Protein AF-A0AAW1NGD1-F1 (afdb_monomer)

Nearest PDB structures (foldseek):
  2dsl-assembly1_A  TM=7.109E-01  e=1.417E+00  Thermus thermophilus HB8
  1wlu-assembly1_A  TM=6.928E-01  e=1.322E+00  Thermus thermophilus HB8
  3r32-assembly1_A  TM=6.524E-01  e=9.999E-01  Arthrobacter sp.
  5ep5-assembly1_B  TM=6.708E-01  e=1.072E+00  Staphylococcus aureus subsp. aureus Mu50
  4ybv-assembly1_D  TM=6.997E-01  e=1.322E+00  Staphylococcus aureus subsp. aureus Mu50

pLDDT: mean 82.1, std 13.48, range [46.5, 95.88]

Foldseek 3Di:
DDDPPDDDDPPPDQDPLNVQLPVQWDFPDDDQLDTDIDGDHDQVQADPVRHRDPVSVVVSCVVRNVVNVPDPPDDDDD

Secondary structure (DSSP, 8-state):
-----PPP-TTTS--HHHHHHHHTEEEEEEETTEEEEEE---TTS--TTSSPPHHHHHHHHHHHHHHHH--TT-----

Radius of gyration: 15.76 Å; Cα contacts (8 Å, |Δi|>4): 56; chains: 1; bounding box: 35×29×44 Å

Sequence (78 aa):
MKNPVNPHKPHIEMSFYEDFSVRGIRVDRVQPAIVGCSFTVPPRLIDMNGNLPSGAIANLVDEVGYSVISEEGLPMSV

Solvent-accessible surface area (backbone atoms only — not comparable to full-atom values): 5170 Å² total; per-residue (Å²): 134,83,75,83,74,75,76,84,49,82,95,79,50,81,46,78,62,55,61,52,66,56,71,29,56,41,82,76,44,81,52,92,82,40,70,41,67,49,70,56,81,51,86,88,56,40,47,100,86,69,41,72,42,69,69,60,52,51,50,50,50,48,61,54,52,52,56,43,70,56,53,94,87,62,81,81,86,126

Mean predicted aligned error: 8.41 Å

Structure (mmCIF, N/CA/C/O backbone):
data_AF-A0AAW1NGD1-F1
#
_entry.id   AF-A0AAW1NGD1-F1
#
loop_
_atom_site.group_PDB
_atom_site.id
_atom_site.type_symbol
_atom_site.label_atom_id
_atom_site.label_alt_id
_atom_site.label_comp_id
_atom_site.label_asym_id
_atom_site.label_entity_id
_atom_site.label_seq_id
_atom_site.pdbx_PDB_ins_code
_atom_site.Cartn_x
_atom_site.Cartn_y
_atom_site.Cartn_z
_atom_site.occupancy
_atom_site.B_iso_or_equiv
_atom_site.auth_seq_id
_atom_site.auth_comp_id
_atom_site.auth_asym_id
_atom_site.auth_atom_id
_atom_site.pdbx_PDB_model_num
ATOM 1 N N . MET A 1 1 ? 12.864 18.173 -29.869 1.00 46.50 1 MET A N 1
ATOM 2 C CA . MET A 1 1 ? 11.737 19.000 -29.389 1.00 46.50 1 MET A CA 1
ATOM 3 C C . MET A 1 1 ? 11.243 18.370 -28.091 1.00 46.50 1 MET A C 1
ATOM 5 O O . MET A 1 1 ? 10.715 17.270 -28.143 1.00 46.50 1 MET A O 1
ATOM 9 N N . LYS A 1 2 ? 11.560 18.947 -26.923 1.00 55.41 2 LYS A N 1
ATOM 10 C CA . LYS A 1 2 ? 11.044 18.451 -25.635 1.00 55.41 2 LYS A CA 1
ATOM 11 C C . LYS A 1 2 ? 9.646 19.042 -25.474 1.00 55.41 2 LYS A C 1
ATOM 13 O O . LYS A 1 2 ? 9.538 20.257 -25.342 1.00 55.41 2 LYS A O 1
ATOM 18 N N . ASN A 1 3 ? 8.600 18.221 -25.545 1.00 56.53 3 ASN A N 1
ATOM 19 C CA . ASN A 1 3 ? 7.274 18.685 -25.143 1.00 56.53 3 ASN A CA 1
ATOM 20 C C . ASN A 1 3 ? 7.356 19.106 -23.670 1.00 56.53 3 ASN A C 1
ATOM 22 O O . ASN A 1 3 ? 7.941 18.356 -22.880 1.00 56.53 3 ASN A O 1
ATOM 26 N N . PRO A 1 4 ? 6.825 20.279 -23.286 1.00 64.69 4 PRO A N 1
ATOM 27 C CA . PRO A 1 4 ? 6.723 20.625 -21.881 1.00 64.69 4 PRO A CA 1
ATOM 28 C C . PRO A 1 4 ? 5.796 19.598 -21.231 1.00 64.69 4 PRO A C 1
ATOM 30 O O . PRO A 1 4 ? 4.597 19.562 -21.500 1.00 64.69 4 PRO A O 1
ATOM 33 N N . VAL A 1 5 ? 6.371 18.704 -20.428 1.00 68.81 5 VAL A N 1
ATOM 34 C CA . VAL A 1 5 ? 5.586 17.872 -19.522 1.00 68.81 5 VAL A CA 1
ATOM 35 C C . VAL A 1 5 ? 5.052 18.839 -18.480 1.00 68.81 5 VAL A C 1
ATOM 37 O O . VAL A 1 5 ? 5.836 19.424 -17.732 1.00 68.81 5 VAL A O 1
ATOM 40 N N . ASN A 1 6 ? 3.740 19.077 -18.488 1.00 71.38 6 ASN A N 1
ATOM 41 C CA . ASN A 1 6 ? 3.120 19.862 -17.430 1.00 71.38 6 ASN A CA 1
ATOM 42 C C . ASN A 1 6 ? 3.423 19.163 -16.097 1.00 71.38 6 ASN A C 1
ATOM 44 O O . ASN A 1 6 ? 3.209 17.950 -16.004 1.00 71.38 6 ASN A O 1
ATOM 48 N N . PRO A 1 7 ? 3.965 19.877 -15.098 1.00 74.31 7 PRO A N 1
ATOM 49 C CA . PRO A 1 7 ? 4.197 19.284 -13.795 1.00 74.31 7 PRO A CA 1
ATOM 50 C C . PRO A 1 7 ? 2.862 18.806 -13.223 1.00 74.31 7 PRO A C 1
ATOM 52 O O . PRO A 1 7 ? 1.846 19.495 -13.349 1.00 74.31 7 PRO A O 1
ATOM 55 N N . HIS A 1 8 ? 2.885 17.618 -12.615 1.00 79.62 8 HIS A N 1
ATOM 56 C CA . HIS A 1 8 ? 1.763 17.105 -11.833 1.00 79.62 8 HIS A CA 1
ATOM 57 C C . HIS A 1 8 ? 1.338 18.162 -10.811 1.00 79.62 8 HIS A C 1
ATOM 59 O O . HIS A 1 8 ? 2.189 18.846 -10.237 1.00 79.62 8 HIS A O 1
ATOM 65 N N . LYS A 1 9 ? 0.025 18.323 -10.631 1.00 81.81 9 LYS A N 1
ATOM 66 C CA . LYS A 1 9 ? -0.557 19.237 -9.647 1.00 81.81 9 LYS A CA 1
ATOM 67 C C . LYS A 1 9 ? -0.992 18.425 -8.425 1.00 81.81 9 LYS A C 1
ATOM 69 O O . LYS A 1 9 ? -2.059 17.802 -8.486 1.00 81.81 9 LYS A O 1
ATOM 74 N N . PRO A 1 10 ? -0.213 18.436 -7.326 1.00 73.56 10 PRO A N 1
ATOM 75 C CA . PRO A 1 10 ? -0.578 17.729 -6.107 1.00 73.56 10 PRO A CA 1
ATOM 76 C C . PRO A 1 10 ? -1.972 18.151 -5.644 1.00 73.56 10 PRO A C 1
ATOM 78 O O . PRO A 1 10 ? -2.322 19.327 -5.744 1.00 73.56 10 PRO A O 1
ATOM 81 N N . HIS A 1 11 ? -2.761 17.194 -5.155 1.00 72.69 11 HIS A N 1
ATOM 82 C CA . HIS A 1 11 ? -4.118 17.403 -4.626 1.00 72.69 11 HIS A CA 1
ATOM 83 C C . HIS A 1 11 ? -5.202 17.799 -5.648 1.00 72.69 11 HIS A C 1
ATOM 85 O O . HIS A 1 11 ? -6.356 17.972 -5.262 1.00 72.69 11 HIS A O 1
ATOM 91 N N . ILE A 1 12 ? -4.868 17.937 -6.937 1.00 82.00 12 ILE A N 1
ATOM 92 C CA . ILE A 1 12 ? -5.843 18.185 -8.018 1.00 82.00 12 ILE A CA 1
ATOM 93 C C . ILE A 1 12 ? -5.915 16.982 -8.959 1.00 82.00 12 ILE A C 1
ATOM 95 O O . ILE A 1 12 ? -6.994 16.599 -9.406 1.00 82.00 12 ILE A O 1
ATOM 99 N N . GLU A 1 13 ? -4.766 16.383 -9.262 1.00 82.75 13 GLU A N 1
ATOM 100 C CA . GLU A 1 13 ? -4.642 15.235 -10.155 1.00 82.75 13 GLU A CA 1
ATOM 101 C C . GLU A 1 13 ? -4.052 14.059 -9.376 1.00 82.75 13 GLU A C 1
ATOM 103 O O . GLU A 1 13 ? -3.152 14.257 -8.561 1.00 82.75 13 GLU A O 1
ATOM 108 N N . MET A 1 14 ? -4.512 12.833 -9.639 1.00 79.31 14 MET A N 1
ATOM 109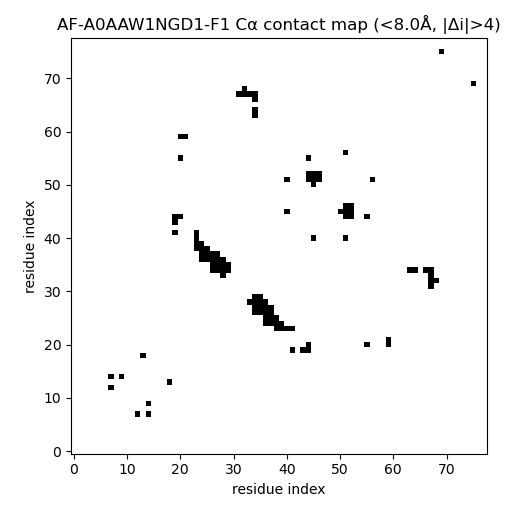 C CA . MET A 1 14 ? -3.824 11.653 -9.112 1.00 79.31 14 MET A CA 1
ATOM 110 C C . MET A 1 14 ? -2.470 11.499 -9.800 1.00 79.31 14 MET A C 1
ATOM 112 O O . MET A 1 14 ? -2.359 11.566 -11.028 1.00 79.31 14 MET A O 1
ATOM 116 N N . SER A 1 15 ? -1.426 11.292 -9.008 1.00 81.88 15 SER A N 1
ATOM 117 C CA . SER A 1 15 ? -0.113 10.945 -9.529 1.00 81.88 15 SER A CA 1
ATOM 118 C C . SER A 1 15 ? -0.136 9.545 -10.145 1.00 81.88 15 SER A C 1
ATOM 120 O O . SER A 1 15 ? -0.978 8.705 -9.828 1.00 81.88 15 SER A O 1
ATOM 122 N N . PHE A 1 16 ? 0.846 9.257 -11.003 1.00 81.38 16 PHE A N 1
ATOM 123 C CA . PHE A 1 16 ? 1.034 7.904 -11.530 1.00 81.38 16 PHE A CA 1
ATOM 124 C C . PHE A 1 16 ? 1.128 6.868 -10.403 1.00 81.38 16 PHE A C 1
ATOM 126 O O . PHE A 1 16 ? 0.593 5.775 -10.529 1.00 81.38 16 PHE A O 1
ATOM 133 N N . TYR A 1 17 ? 1.800 7.216 -9.304 1.00 83.44 17 TYR A N 1
ATOM 134 C CA . TYR A 1 17 ? 1.933 6.337 -8.151 1.00 83.44 17 TYR A CA 1
ATOM 135 C C . TYR A 1 17 ? 0.581 6.077 -7.473 1.00 83.44 17 TYR A C 1
ATOM 137 O O . TYR A 1 17 ? 0.236 4.914 -7.284 1.00 83.44 17 TYR A O 1
ATOM 145 N N . GLU A 1 18 ? -0.195 7.129 -7.192 1.00 82.25 18 GLU A N 1
ATOM 146 C CA . GLU A 1 18 ? -1.530 7.036 -6.568 1.00 82.25 18 GLU A CA 1
ATOM 147 C C . GLU A 1 18 ? -2.486 6.162 -7.390 1.00 82.25 18 GLU A C 1
ATOM 149 O O . GLU A 1 18 ? -3.200 5.313 -6.856 1.00 82.25 18 GLU A O 1
ATOM 154 N N . ASP A 1 19 ? -2.422 6.288 -8.716 1.00 84.12 19 ASP A N 1
ATOM 155 C CA . ASP A 1 19 ? -3.237 5.493 -9.631 1.00 84.12 19 ASP A CA 1
ATOM 156 C C . ASP A 1 19 ? -2.931 3.983 -9.486 1.00 84.12 19 ASP A C 1
ATOM 158 O O . ASP A 1 19 ? -3.818 3.144 -9.612 1.00 84.12 19 ASP A O 1
ATOM 162 N N . PHE A 1 20 ? -1.692 3.576 -9.183 1.00 83.69 20 PHE A N 1
ATOM 163 C CA . PHE A 1 20 ? -1.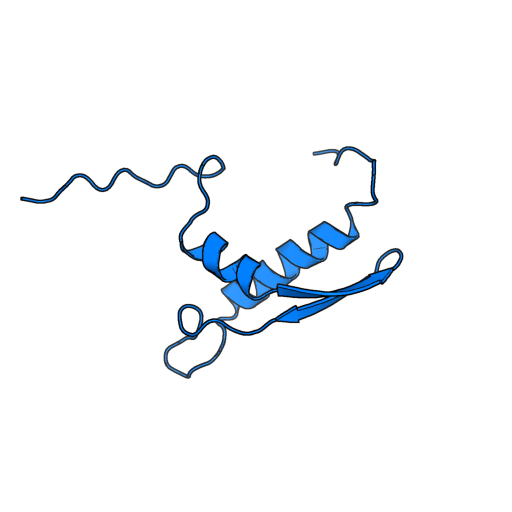362 2.161 -8.939 1.00 83.69 20 PHE A CA 1
ATOM 164 C C . PHE A 1 20 ? -1.491 1.730 -7.477 1.00 83.69 20 PHE A C 1
ATOM 166 O O . PHE A 1 20 ? -1.838 0.571 -7.238 1.00 83.69 20 PHE A O 1
ATOM 173 N N . SER A 1 21 ? -1.218 2.613 -6.515 1.00 84.19 21 SER A N 1
ATOM 174 C CA . SER A 1 21 ? -1.225 2.273 -5.089 1.00 84.19 21 SER A CA 1
ATOM 175 C C . SER A 1 21 ? -2.632 1.967 -4.579 1.00 84.19 21 SER A C 1
ATOM 177 O O . SER A 1 21 ? -2.789 1.058 -3.772 1.00 84.19 21 SER A O 1
ATOM 179 N N . VAL A 1 22 ? -3.662 2.636 -5.105 1.00 84.00 22 VAL A N 1
ATOM 180 C CA . VAL A 1 22 ? -5.055 2.408 -4.686 1.00 84.00 22 VAL A CA 1
ATOM 181 C C . VAL A 1 22 ? -5.699 1.244 -5.447 1.00 84.00 22 VAL A C 1
ATOM 183 O O . VAL A 1 22 ? -6.431 0.447 -4.865 1.00 84.00 22 VAL A O 1
ATOM 186 N N . ARG A 1 23 ? -5.402 1.076 -6.745 1.00 85.50 23 ARG A N 1
ATOM 187 C CA . ARG A 1 23 ? -6.058 0.056 -7.595 1.00 85.50 23 ARG A CA 1
ATOM 188 C C . ARG A 1 23 ? -5.799 -1.392 -7.177 1.0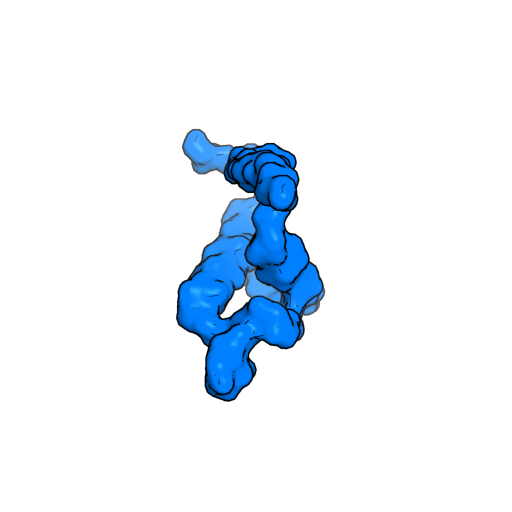0 85.50 23 ARG A C 1
ATOM 190 O O . ARG A 1 23 ? -6.582 -2.267 -7.535 1.00 85.50 23 ARG A O 1
ATOM 197 N N . GLY A 1 24 ? -4.709 -1.660 -6.461 1.00 87.31 24 GLY A N 1
ATOM 198 C CA . GLY A 1 24 ? -4.406 -3.003 -5.961 1.00 87.31 24 GLY A CA 1
ATOM 199 C C . GLY A 1 24 ? -5.204 -3.400 -4.715 1.00 87.31 24 GLY A C 1
ATOM 200 O O . GLY A 1 24 ? -5.178 -4.577 -4.351 1.00 87.31 24 GLY A O 1
ATOM 201 N N . ILE A 1 25 ? -5.882 -2.450 -4.057 1.00 92.06 25 ILE A N 1
ATOM 202 C CA . ILE A 1 25 ? -6.583 -2.659 -2.786 1.00 92.06 25 ILE A CA 1
ATOM 203 C C . ILE A 1 25 ? -7.954 -3.279 -3.046 1.00 92.06 25 ILE A C 1
ATOM 205 O O . ILE A 1 25 ? -8.776 -2.739 -3.785 1.00 92.06 25 ILE A O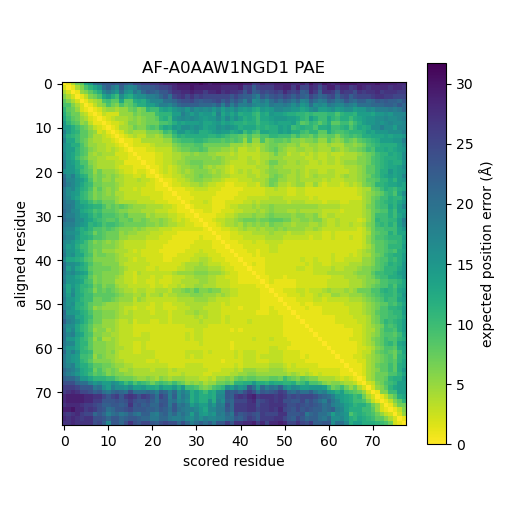 1
ATOM 209 N N . ARG A 1 26 ? -8.233 -4.395 -2.372 1.00 93.38 26 ARG A N 1
ATOM 210 C CA . ARG A 1 26 ? -9.568 -4.978 -2.278 1.00 93.38 26 ARG A CA 1
ATOM 211 C C . ARG A 1 26 ? -9.974 -5.079 -0.819 1.00 93.38 26 ARG A C 1
ATOM 213 O O . ARG A 1 26 ? -9.352 -5.810 -0.054 1.00 93.38 26 ARG A O 1
ATOM 220 N N . VAL A 1 27 ? -11.025 -4.360 -0.442 1.00 92.38 27 VAL A N 1
ATOM 221 C CA . VAL A 1 27 ? -11.599 -4.452 0.903 1.00 92.38 27 VAL A CA 1
ATOM 222 C C . VAL A 1 27 ? -12.290 -5.804 1.047 1.00 92.38 27 VAL A C 1
ATOM 224 O O . VAL A 1 27 ? -13.193 -6.128 0.279 1.00 92.38 27 VAL A O 1
ATOM 227 N N . ASP A 1 28 ? -11.853 -6.595 2.023 1.00 93.25 28 ASP A N 1
ATOM 228 C CA . ASP A 1 28 ? -12.424 -7.913 2.309 1.00 93.25 28 ASP A CA 1
ATOM 229 C C . ASP A 1 28 ? -13.378 -7.862 3.514 1.00 93.25 28 ASP A C 1
ATOM 231 O O . ASP A 1 28 ? -14.337 -8.631 3.579 1.00 93.25 28 ASP A O 1
ATOM 235 N N . ARG A 1 29 ? -13.139 -6.962 4.481 1.00 91.31 29 ARG A N 1
ATOM 236 C CA . ARG A 1 29 ? -13.976 -6.803 5.679 1.00 91.31 29 ARG A CA 1
ATOM 237 C C . ARG A 1 29 ? -13.915 -5.379 6.221 1.00 91.31 29 ARG A C 1
ATOM 239 O O . ARG A 1 29 ? -12.833 -4.818 6.344 1.00 91.31 29 ARG A O 1
ATOM 246 N N . VAL A 1 30 ? -15.060 -4.856 6.650 1.00 89.50 30 VAL A N 1
ATOM 247 C CA . VAL A 1 30 ? -15.161 -3.596 7.400 1.00 89.50 30 VAL A CA 1
ATOM 248 C C . VAL A 1 30 ? -15.912 -3.859 8.700 1.00 89.50 30 VAL A C 1
ATOM 250 O O . VAL A 1 30 ? -16.945 -4.527 8.709 1.00 89.50 30 VAL A O 1
ATOM 253 N N . GLN A 1 31 ? -15.359 -3.380 9.807 1.00 87.44 31 GLN A N 1
ATOM 254 C CA . GLN A 1 31 ? -15.934 -3.409 11.147 1.00 87.44 31 GLN A CA 1
ATOM 255 C C . GLN A 1 31 ? -15.548 -2.125 11.887 1.00 87.44 31 GLN A C 1
ATOM 257 O O . GLN A 1 31 ? -14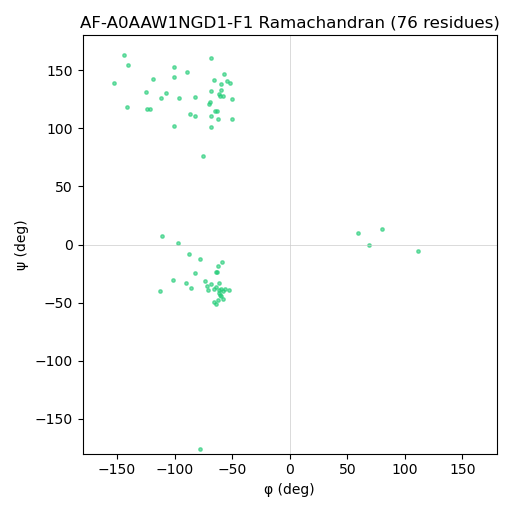.563 -1.488 11.509 1.00 87.44 31 GLN A O 1
ATOM 262 N N . PRO A 1 32 ? -16.241 -1.786 12.987 1.00 85.06 32 PRO A N 1
ATOM 263 C CA . PRO A 1 32 ? -15.793 -0.716 13.868 1.00 85.06 32 PRO A CA 1
ATOM 264 C C . PRO A 1 32 ? -14.318 -0.899 14.248 1.00 85.06 32 PRO A C 1
ATOM 266 O O . PRO A 1 32 ? -13.924 -1.969 14.720 1.00 85.06 32 PRO A O 1
ATOM 269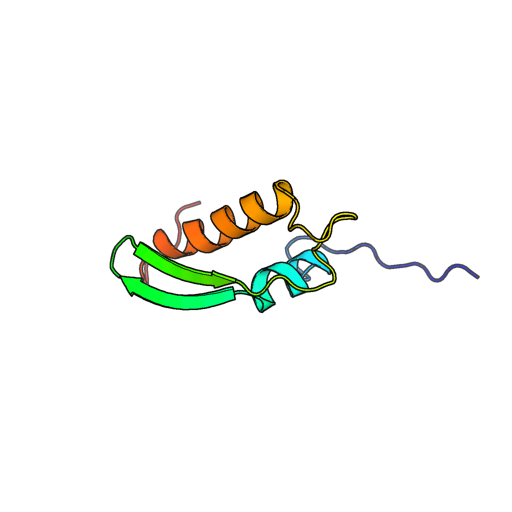 N N . ALA A 1 33 ? -13.513 0.134 13.993 1.00 84.50 33 ALA A N 1
ATOM 270 C CA . ALA A 1 33 ? -12.069 0.179 14.230 1.00 84.50 33 ALA A CA 1
ATOM 271 C C . ALA A 1 33 ? -11.208 -0.878 13.495 1.00 84.50 33 ALA A C 1
ATOM 273 O O . ALA A 1 33 ? -10.021 -1.008 13.798 1.00 84.50 33 ALA A O 1
ATOM 274 N N . ILE A 1 34 ? -11.758 -1.642 12.540 1.00 88.56 34 ILE A N 1
ATOM 275 C CA . ILE A 1 34 ? -11.006 -2.661 11.791 1.00 88.56 34 ILE A CA 1
ATOM 276 C C . ILE A 1 34 ? -11.432 -2.673 10.323 1.00 88.56 34 ILE A C 1
ATOM 278 O O . ILE A 1 34 ? -12.550 -3.067 9.988 1.00 88.56 34 ILE A O 1
ATOM 282 N N . VAL A 1 35 ? -10.482 -2.386 9.436 1.00 90.50 35 VAL A N 1
ATOM 283 C CA . VAL A 1 35 ? -10.595 -2.651 7.998 1.00 90.50 35 VAL A CA 1
ATOM 284 C C . VAL A 1 35 ? -9.597 -3.744 7.628 1.00 90.50 35 VAL A C 1
ATOM 286 O O . VAL A 1 35 ? -8.412 -3.659 7.936 1.00 90.50 35 VAL A O 1
ATOM 289 N N . GLY A 1 36 ? -10.097 -4.804 6.999 1.00 92.69 36 GLY A N 1
ATOM 290 C CA . GLY A 1 36 ? -9.296 -5.873 6.417 1.00 92.69 36 GLY A CA 1
ATOM 291 C C . GLY A 1 36 ? -9.322 -5.772 4.899 1.00 92.69 36 GLY A C 1
ATOM 292 O O . GLY A 1 36 ? -10.398 -5.690 4.300 1.00 92.69 36 GLY A O 1
ATOM 293 N N . CYS A 1 37 ? -8.151 -5.808 4.273 1.00 94.31 37 CYS A N 1
ATOM 294 C CA . CYS A 1 37 ? -8.018 -5.777 2.824 1.00 94.31 37 CYS A CA 1
ATOM 295 C C . CYS A 1 37 ? -6.924 -6.722 2.328 1.00 94.31 37 CYS A C 1
ATOM 297 O O . CYS A 1 37 ? -5.933 -6.981 3.014 1.00 94.31 37 CYS A O 1
ATOM 299 N N . SER A 1 38 ? -7.075 -7.147 1.082 1.00 94.81 38 SER A N 1
ATOM 300 C CA . SER A 1 38 ? -6.043 -7.798 0.292 1.00 94.81 38 SER A CA 1
ATOM 301 C C . SER A 1 38 ? -5.439 -6.780 -0.666 1.00 94.81 38 SER A C 1
ATOM 303 O O . SER A 1 38 ? -6.150 -5.936 -1.211 1.00 94.81 38 SER A O 1
ATOM 305 N N . PHE A 1 39 ? -4.135 -6.882 -0.915 1.00 93.81 39 PHE A N 1
ATOM 306 C CA . PHE A 1 39 ? -3.445 -6.031 -1.878 1.00 93.81 39 PHE A CA 1
ATOM 307 C C . PHE A 1 39 ? -2.719 -6.875 -2.922 1.00 93.81 39 PHE A C 1
ATOM 309 O O . PHE A 1 39 ? -1.798 -7.626 -2.597 1.00 93.81 39 PHE A O 1
ATOM 316 N N . THR A 1 40 ? -3.127 -6.753 -4.186 1.00 93.69 40 THR A N 1
ATOM 317 C CA . THR A 1 40 ? -2.379 -7.352 -5.299 1.00 93.69 40 THR A CA 1
ATOM 318 C C . THR A 1 40 ? -1.313 -6.372 -5.748 1.00 93.69 40 THR A C 1
ATOM 320 O O . THR A 1 40 ? -1.644 -5.329 -6.307 1.00 93.69 40 THR A O 1
ATOM 323 N N . VAL A 1 41 ? -0.042 -6.714 -5.530 1.00 91.94 41 VAL A N 1
ATOM 324 C CA . VAL A 1 41 ? 1.084 -5.843 -5.880 1.00 91.94 41 VAL A CA 1
ATOM 325 C C . VAL A 1 41 ? 1.161 -5.660 -7.403 1.00 91.94 41 VAL A C 1
ATOM 327 O O . VAL A 1 41 ? 1.432 -6.629 -8.119 1.00 91.94 41 VAL A O 1
ATOM 330 N N . PRO A 1 42 ? 0.955 -4.439 -7.935 1.00 89.81 42 PRO A N 1
ATOM 331 C CA . PRO A 1 42 ? 1.098 -4.188 -9.362 1.00 89.81 42 PRO A CA 1
ATOM 332 C C . PRO A 1 42 ? 2.562 -4.366 -9.797 1.00 89.81 42 PRO A C 1
ATOM 334 O O . PRO A 1 42 ? 3.453 -3.867 -9.109 1.00 89.81 42 PRO A O 1
ATOM 337 N N . PRO A 1 43 ? 2.846 -4.940 -10.983 1.00 90.25 43 PRO A N 1
ATOM 338 C CA . PRO A 1 43 ? 4.220 -5.103 -11.479 1.00 90.25 43 PRO A CA 1
ATOM 339 C C . PRO A 1 43 ? 5.017 -3.799 -11.625 1.00 90.25 43 PRO A C 1
ATOM 341 O O . PRO A 1 43 ? 6.226 -3.827 -11.797 1.00 90.25 43 PRO A O 1
ATOM 344 N N . ARG A 1 44 ? 4.349 -2.641 -11.601 1.00 88.75 44 ARG A N 1
ATOM 345 C CA . ARG A 1 44 ? 4.983 -1.314 -11.666 1.00 88.75 44 ARG A CA 1
ATOM 346 C C . ARG A 1 44 ? 5.398 -0.772 -10.294 1.00 88.75 44 ARG A C 1
ATOM 348 O O . ARG A 1 44 ? 6.042 0.268 -10.246 1.00 88.75 44 ARG A O 1
ATOM 355 N N . LEU A 1 45 ? 5.012 -1.449 -9.211 1.00 89.56 45 LEU A N 1
ATOM 356 C CA . LEU A 1 45 ? 5.323 -1.086 -7.827 1.00 89.56 45 LEU A CA 1
ATOM 357 C C . LEU A 1 45 ? 6.301 -2.061 -7.159 1.00 89.56 45 LEU A C 1
ATOM 359 O O . LEU A 1 45 ? 6.530 -1.944 -5.962 1.00 89.56 45 LEU A O 1
ATOM 363 N N . ILE A 1 46 ? 6.876 -3.010 -7.900 1.00 93.44 46 ILE A N 1
ATOM 364 C CA . ILE A 1 46 ? 7.921 -3.901 -7.380 1.00 93.44 46 ILE A CA 1
ATOM 365 C C . ILE A 1 46 ? 9.314 -3.292 -7.582 1.00 93.44 46 ILE A C 1
ATOM 367 O O . ILE A 1 46 ? 9.558 -2.570 -8.550 1.00 93.44 46 ILE A O 1
ATOM 371 N N . ASP A 1 47 ? 10.231 -3.595 -6.670 1.00 93.81 47 ASP A N 1
ATOM 372 C CA . ASP A 1 47 ? 11.651 -3.280 -6.783 1.00 93.81 47 ASP A CA 1
ATOM 373 C C . ASP A 1 47 ? 12.390 -4.257 -7.718 1.00 93.81 47 ASP A C 1
ATOM 375 O O . ASP A 1 47 ? 11.808 -5.158 -8.327 1.00 93.81 47 ASP A O 1
ATOM 379 N N . MET A 1 48 ? 13.711 -4.094 -7.818 1.00 94.12 48 MET A N 1
ATOM 380 C CA . MET A 1 48 ? 14.579 -4.951 -8.638 1.00 94.12 48 MET A CA 1
ATOM 381 C C . MET A 1 48 ? 14.592 -6.425 -8.198 1.00 94.12 48 MET A C 1
ATOM 383 O O . MET A 1 48 ? 14.976 -7.286 -8.985 1.00 94.12 48 MET A O 1
ATOM 387 N N . ASN A 1 49 ? 14.175 -6.716 -6.966 1.00 95.88 49 ASN A N 1
ATOM 388 C CA . ASN A 1 49 ? 14.085 -8.063 -6.409 1.00 95.88 49 ASN A CA 1
ATOM 389 C C . ASN A 1 49 ? 12.661 -8.637 -6.507 1.00 95.88 49 ASN A C 1
ATOM 391 O O . ASN A 1 49 ? 12.422 -9.749 -6.042 1.00 95.88 49 ASN A O 1
ATOM 395 N N . GLY A 1 50 ? 11.714 -7.893 -7.090 1.00 94.44 50 GLY A N 1
ATOM 396 C CA . GLY A 1 50 ? 10.317 -8.299 -7.210 1.00 94.44 50 GLY A CA 1
ATOM 397 C C . GLY A 1 50 ? 9.481 -8.078 -5.947 1.00 94.44 50 GLY A C 1
ATOM 398 O O . GLY A 1 50 ? 8.369 -8.595 -5.869 1.00 94.44 50 GLY A O 1
ATOM 399 N N . ASN A 1 51 ? 9.980 -7.317 -4.969 1.00 94.88 51 ASN A N 1
ATOM 400 C CA . ASN A 1 51 ? 9.275 -7.034 -3.719 1.00 94.88 51 ASN A CA 1
ATOM 401 C C . ASN A 1 51 ? 8.620 -5.654 -3.752 1.00 94.88 51 ASN A C 1
ATOM 403 O O . ASN A 1 51 ? 9.109 -4.741 -4.409 1.00 94.88 51 ASN A O 1
ATOM 407 N N . LEU A 1 52 ? 7.543 -5.469 -2.992 1.00 93.69 52 LEU A N 1
ATOM 408 C CA . LEU A 1 52 ? 6.985 -4.138 -2.761 1.00 93.69 52 LEU A CA 1
ATOM 409 C C . LEU A 1 52 ? 7.957 -3.328 -1.871 1.00 93.69 52 LEU A C 1
ATOM 411 O O . LEU A 1 52 ? 8.261 -3.784 -0.765 1.00 93.69 52 LEU A O 1
ATOM 415 N N . PRO A 1 53 ? 8.450 -2.146 -2.300 1.00 94.06 53 PRO A N 1
ATOM 416 C CA . PRO A 1 53 ? 9.331 -1.315 -1.486 1.00 94.06 53 PRO A CA 1
ATOM 417 C C . PRO A 1 53 ? 8.703 -0.936 -0.142 1.00 94.06 53 PRO A C 1
ATOM 419 O O . PRO A 1 53 ? 7.505 -0.665 -0.059 1.00 94.06 53 PRO A O 1
ATOM 422 N N . SER A 1 54 ? 9.524 -0.808 0.901 1.00 94.25 54 SER A N 1
ATOM 423 C CA . SER A 1 54 ? 9.066 -0.451 2.253 1.00 94.25 54 SER A CA 1
ATOM 424 C C . SER A 1 54 ? 8.288 0.867 2.308 1.00 94.25 54 SER A C 1
ATOM 426 O O . SER A 1 54 ? 7.287 0.954 3.013 1.00 94.25 54 SER A O 1
ATOM 428 N N . GLY A 1 55 ? 8.694 1.873 1.527 1.00 91.50 55 GL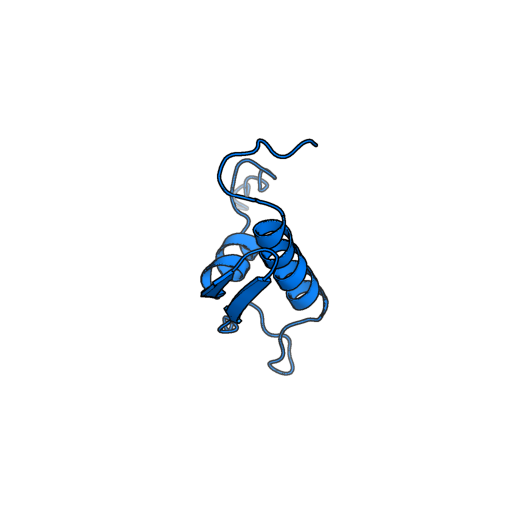Y A N 1
ATOM 429 C CA . GLY A 1 55 ? 7.968 3.142 1.423 1.00 91.50 55 GLY A CA 1
ATOM 430 C C . GLY A 1 55 ? 6.568 2.986 0.820 1.00 91.50 55 GLY A C 1
ATOM 431 O O . GLY A 1 55 ? 5.627 3.623 1.282 1.00 91.50 55 GLY A O 1
ATOM 432 N N . ALA A 1 56 ? 6.406 2.083 -0.152 1.00 90.94 56 ALA A N 1
ATOM 433 C CA . ALA A 1 56 ? 5.101 1.793 -0.740 1.00 90.94 56 ALA A CA 1
ATOM 434 C C . ALA A 1 56 ? 4.200 1.009 0.227 1.00 90.94 56 ALA A C 1
ATOM 436 O O . ALA A 1 56 ? 3.000 1.265 0.291 1.00 90.94 56 ALA A O 1
ATOM 437 N N . ILE A 1 57 ? 4.779 0.107 1.032 1.00 93.00 57 ILE A N 1
ATOM 438 C CA . ILE A 1 57 ? 4.065 -0.575 2.124 1.00 93.00 57 ILE A CA 1
ATOM 439 C C . ILE A 1 57 ? 3.581 0.439 3.164 1.00 93.00 57 ILE A C 1
ATOM 441 O O . ILE A 1 57 ? 2.420 0.396 3.555 1.00 93.00 57 ILE A O 1
ATOM 445 N N . ALA A 1 58 ? 4.446 1.360 3.597 1.00 94.12 58 ALA A N 1
ATOM 446 C CA . ALA A 1 58 ? 4.084 2.379 4.579 1.00 94.12 58 ALA A CA 1
ATOM 447 C C . ALA A 1 58 ? 2.930 3.260 4.081 1.00 94.12 58 ALA A C 1
ATOM 449 O O . ALA A 1 58 ? 1.966 3.463 4.809 1.00 94.12 58 ALA A O 1
ATOM 450 N N . ASN A 1 59 ? 2.984 3.694 2.819 1.00 90.69 59 ASN A N 1
ATOM 451 C CA . ASN A 1 59 ? 1.897 4.444 2.194 1.00 90.69 59 ASN A CA 1
ATOM 452 C C . ASN A 1 59 ? 0.594 3.635 2.124 1.00 90.69 59 ASN A C 1
A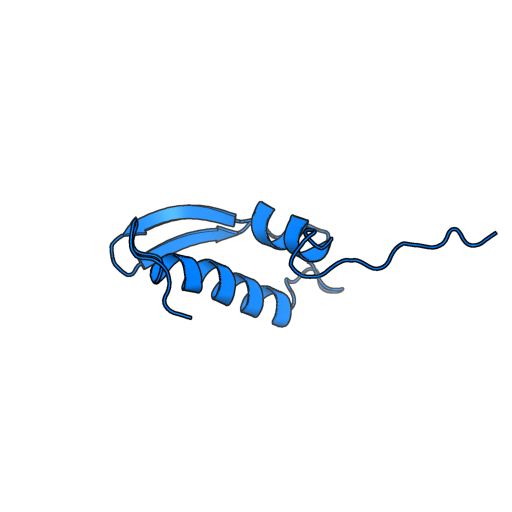TOM 454 O O . ASN A 1 59 ? -0.471 4.178 2.370 1.00 90.69 59 ASN A O 1
ATOM 458 N N . LEU A 1 60 ? 0.654 2.343 1.781 1.00 91.56 60 LEU A N 1
ATOM 459 C CA . LEU A 1 60 ? -0.532 1.479 1.766 1.00 91.56 60 LEU A CA 1
ATOM 460 C C . LEU A 1 60 ? -1.173 1.377 3.160 1.00 91.56 60 LEU A C 1
ATOM 462 O O . LEU A 1 60 ? -2.393 1.439 3.282 1.00 91.56 60 LEU A O 1
ATOM 466 N N . VAL A 1 61 ? -0.355 1.219 4.204 1.00 91.94 61 VAL A N 1
ATOM 467 C CA . VAL A 1 61 ? -0.830 1.155 5.594 1.00 91.94 61 VAL A CA 1
ATOM 468 C C . VAL A 1 61 ? -1.440 2.485 6.037 1.00 91.94 61 VAL A C 1
ATOM 470 O O . VAL A 1 61 ? -2.447 2.461 6.736 1.00 91.94 61 VAL A O 1
ATOM 473 N N . ASP A 1 62 ? -0.873 3.617 5.619 1.00 90.50 62 ASP A N 1
ATOM 474 C CA . ASP A 1 62 ? -1.404 4.954 5.910 1.00 90.50 62 ASP A CA 1
ATOM 475 C C . ASP A 1 62 ? -2.784 5.174 5.266 1.00 90.50 62 ASP A C 1
ATOM 477 O O . ASP A 1 62 ? -3.754 5.452 5.967 1.00 90.50 62 ASP A O 1
ATOM 481 N N . GLU A 1 63 ? -2.914 4.910 3.961 1.00 88.12 63 GLU A N 1
ATOM 482 C CA . GLU A 1 63 ? -4.178 5.030 3.212 1.00 88.12 63 GLU A CA 1
ATOM 483 C C . GLU A 1 63 ? -5.294 4.147 3.798 1.00 88.12 63 GLU A C 1
ATOM 485 O O . GLU A 1 63 ? -6.421 4.593 4.031 1.00 88.12 63 GLU A O 1
ATOM 490 N N . VAL A 1 64 ? -4.991 2.874 4.086 1.00 89.50 64 VAL A N 1
ATOM 491 C CA . VAL A 1 64 ? -5.973 1.956 4.685 1.00 89.50 64 VAL A CA 1
ATOM 492 C C . VAL A 1 64 ? -6.252 2.330 6.141 1.00 89.50 64 VAL A C 1
ATOM 494 O O . VAL A 1 64 ? -7.402 2.282 6.574 1.00 89.50 64 VAL A O 1
ATOM 497 N N . GLY A 1 65 ? -5.235 2.731 6.904 1.00 89.00 65 GLY A N 1
ATOM 498 C CA . GLY A 1 65 ? -5.382 3.155 8.295 1.00 89.00 65 GLY A CA 1
ATOM 499 C C . GLY A 1 65 ? -6.285 4.377 8.433 1.00 89.00 65 GLY A C 1
ATOM 500 O O . GLY A 1 65 ? -7.145 4.413 9.312 1.00 89.00 65 GLY A O 1
ATOM 501 N N . TYR A 1 66 ? -6.169 5.329 7.509 1.00 84.81 66 TYR A N 1
ATOM 502 C CA . TYR A 1 66 ? -7.041 6.495 7.437 1.00 84.81 66 TYR A CA 1
ATOM 503 C C . TYR A 1 66 ? -8.518 6.114 7.253 1.00 84.81 66 TYR A C 1
ATOM 505 O O . TYR A 1 66 ? -9.394 6.685 7.904 1.00 84.81 66 TYR A O 1
ATOM 513 N N . SER A 1 67 ? -8.804 5.078 6.454 1.00 83.50 67 SER A N 1
ATOM 514 C CA . SER A 1 67 ? -10.176 4.588 6.252 1.00 83.50 67 SER A CA 1
ATOM 515 C C . SER A 1 67 ? -10.836 4.041 7.526 1.00 83.50 67 SER A C 1
ATOM 517 O O . SER A 1 67 ? -12.056 4.058 7.632 1.00 83.50 67 SER A O 1
ATOM 519 N N . VAL A 1 68 ? -10.048 3.603 8.515 1.00 81.38 68 VAL A N 1
ATOM 520 C CA . VAL A 1 68 ? -10.555 3.115 9.810 1.00 81.38 68 VAL A CA 1
ATOM 521 C C . VAL A 1 68 ? -11.056 4.263 10.692 1.00 81.38 68 VAL A C 1
ATOM 523 O O . VAL A 1 68 ? -11.969 4.071 11.492 1.00 81.38 68 VAL A O 1
ATOM 526 N N . ILE A 1 69 ? -10.452 5.448 10.560 1.00 71.62 69 ILE A N 1
ATOM 527 C CA . ILE A 1 69 ? -10.796 6.651 11.337 1.00 71.62 69 ILE A CA 1
ATOM 528 C C . ILE A 1 69 ? -12.000 7.370 10.716 1.00 71.62 69 ILE A C 1
ATOM 530 O O . ILE A 1 69 ? -12.740 8.067 11.411 1.00 71.62 69 ILE A O 1
ATOM 534 N N . SER A 1 70 ? -12.222 7.180 9.414 1.00 62.78 70 SER A N 1
ATOM 535 C CA . SER A 1 70 ? -13.389 7.699 8.711 1.00 62.78 70 SER A CA 1
ATOM 536 C C . SER A 1 70 ? -14.636 6.868 9.056 1.00 62.78 70 SER A C 1
ATOM 538 O O . SER A 1 70 ? -15.083 6.028 8.282 1.00 62.78 70 SER A O 1
ATOM 540 N N . GLU A 1 71 ? -15.202 7.077 10.250 1.00 56.50 71 GLU A N 1
ATOM 541 C CA . GLU A 1 71 ? -16.571 6.639 10.542 1.00 56.50 71 GLU A CA 1
ATOM 542 C C . GLU A 1 71 ? -17.539 7.364 9.592 1.00 56.50 71 GLU A C 1
ATOM 544 O O . GLU A 1 71 ? -17.488 8.590 9.451 1.00 56.50 71 GLU A O 1
ATOM 549 N N . GLU A 1 72 ? -18.411 6.602 8.922 1.00 53.81 72 GLU A N 1
ATOM 550 C CA . GLU A 1 72 ? -19.392 7.123 7.966 1.00 53.81 72 GLU A CA 1
ATOM 551 C C . GLU A 1 72 ? -20.188 8.300 8.567 1.00 53.81 72 GLU A C 1
ATOM 553 O O . GLU A 1 72 ? -21.048 8.122 9.427 1.00 53.81 72 GLU A O 1
ATOM 558 N N . GLY A 1 73 ? -19.916 9.518 8.084 1.00 51.59 73 GLY A N 1
ATOM 559 C CA . GLY A 1 73 ? -20.754 10.699 8.316 1.00 51.59 73 GLY A CA 1
ATOM 560 C C . GLY A 1 73 ? -20.172 11.807 9.196 1.00 51.59 73 GLY A C 1
ATOM 561 O O . GLY A 1 73 ? -20.796 12.865 9.285 1.00 51.59 73 GLY A O 1
ATOM 562 N N . LEU A 1 74 ? -18.993 11.635 9.802 1.00 52.56 74 LEU A N 1
ATOM 563 C CA . LEU A 1 74 ? -18.331 12.724 10.529 1.00 52.56 74 LEU A CA 1
ATOM 564 C C . LEU A 1 74 ? -17.295 13.423 9.631 1.00 52.56 74 LEU A C 1
ATOM 566 O O . LEU A 1 74 ? -16.425 12.755 9.069 1.00 52.56 74 LEU A O 1
ATOM 570 N N . PRO A 1 75 ? -17.361 14.760 9.469 1.00 53.19 75 PRO A N 1
ATOM 571 C CA . PRO A 1 75 ? -16.310 15.486 8.774 1.00 53.19 75 PRO A CA 1
ATOM 572 C C . PRO A 1 75 ? -15.006 15.278 9.535 1.00 53.19 75 PRO A C 1
ATOM 574 O O . PRO A 1 75 ? -14.943 15.492 10.748 1.00 53.19 75 PRO A O 1
ATOM 577 N N . MET A 1 76 ? -13.966 14.851 8.824 1.00 55.88 76 MET A N 1
ATOM 578 C CA . MET A 1 76 ? -12.651 14.736 9.430 1.00 55.88 76 MET A CA 1
ATOM 579 C C . MET A 1 76 ? -12.186 16.120 9.857 1.00 55.88 76 MET A C 1
ATOM 581 O O . MET A 1 76 ? -12.006 17.018 9.036 1.00 55.88 76 MET A O 1
ATOM 585 N N . SER A 1 77 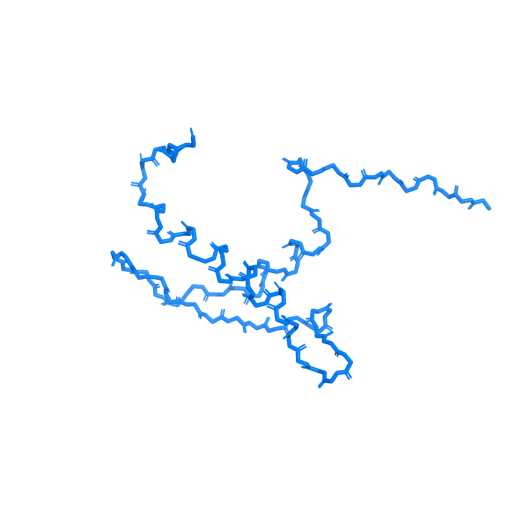? -12.050 16.282 11.170 1.00 58.31 77 SER A N 1
ATOM 586 C CA . SER A 1 77 ? -11.428 17.447 11.777 1.00 58.31 77 SER A CA 1
ATOM 587 C C . SER A 1 77 ? -9.942 17.411 11.439 1.00 58.31 77 SER A C 1
ATOM 589 O O . SER A 1 77 ? -9.191 16.668 12.070 1.00 58.31 77 SER A O 1
ATOM 591 N N . VAL A 1 78 ? -9.544 18.207 10.450 1.00 53.88 78 VAL A N 1
ATOM 592 C CA . VAL A 1 78 ? -8.151 18.615 10.216 1.00 53.88 78 VAL A CA 1
ATOM 593 C C . VAL A 1 78 ? -7.853 19.924 10.928 1.00 53.88 78 VAL A C 1
ATOM 595 O O . VAL A 1 78 ? -8.738 20.810 10.923 1.00 53.88 78 VAL A O 1
#

Organism: Saponaria officinalis (NCBI:txid3572)

InterPro domains:
  IPR029069 HotDog domain superfamily [SSF54637] (20-68)
  IPR039298 Acyl-coenzyme A thioesterase 13 [PTHR21660] (13-69)